Protein AF-A0A5C4QST8-F1 (afdb_monomer_lite)

Secondary structure (DSSP, 8-state):
-PPPPPS----SS---HHHHHHHHHHHHHHHSPPPPPPPP---HHHHHTSPPP---GGGTTS--

pLDDT: mean 86.01, std 9.14, range [49.41, 98.06]

Radius of gyration: 27.14 Å; chains: 1; bounding box: 47×44×66 Å

Organism: NCBI:txid1420891

Foldseek 3Di:
DPPDDDPDDDPDDDDDPVRVVVVVVVVVVVPDPDDDPDPDDQDPVNVVPDDDDDDDPVNPPDDD

Structure (mmCIF, N/CA/C/O backbone):
data_AF-A0A5C4QST8-F1
#
_entry.id   AF-A0A5C4QST8-F1
#
loop_
_atom_site.group_PDB
_atom_site.id
_atom_site.type_symbol
_atom_site.label_atom_id
_atom_site.label_alt_id
_atom_site.label_comp_id
_atom_site.label_asym_id
_atom_site.label_entity_id
_atom_site.label_seq_id
_atom_site.pdbx_PDB_ins_code
_atom_site.Cartn_x
_atom_site.Cartn_y
_atom_site.Cartn_z
_atom_site.occupancy
_atom_site.B_iso_or_equiv
_atom_site.auth_seq_id
_atom_site.auth_comp_id
_atom_site.auth_asym_id
_atom_site.auth_atom_id
_atom_site.pdbx_PDB_model_num
ATOM 1 N N . MET A 1 1 ? -18.029 26.543 4.278 1.00 49.41 1 MET A N 1
ATOM 2 C CA . MET A 1 1 ? -16.844 25.762 3.869 1.00 49.41 1 MET A CA 1
ATOM 3 C C . MET A 1 1 ? -17.233 24.301 3.953 1.00 49.41 1 MET A C 1
ATOM 5 O O . MET A 1 1 ? -17.230 23.755 5.048 1.00 49.41 1 MET A O 1
ATOM 9 N N . SER A 1 2 ? -17.682 23.705 2.848 1.00 54.50 2 SER A N 1
ATOM 10 C CA . SER A 1 2 ? -17.856 22.251 2.813 1.00 54.50 2 SER A CA 1
ATOM 11 C C . SER A 1 2 ? -16.463 21.643 2.885 1.00 54.50 2 SER A C 1
ATOM 13 O O . SER A 1 2 ? -15.617 21.974 2.058 1.00 54.50 2 SER A O 1
ATOM 15 N N . ALA A 1 3 ? -16.192 20.863 3.929 1.00 69.88 3 ALA A N 1
ATOM 16 C CA . ALA A 1 3 ? -14.956 20.106 3.998 1.00 69.88 3 ALA A CA 1
ATOM 17 C C . ALA A 1 3 ? -14.986 19.072 2.866 1.00 69.88 3 ALA A C 1
ATOM 19 O O . ALA A 1 3 ? -15.975 18.353 2.727 1.00 69.88 3 ALA A O 1
ATOM 20 N N . GLU A 1 4 ? -13.933 19.055 2.050 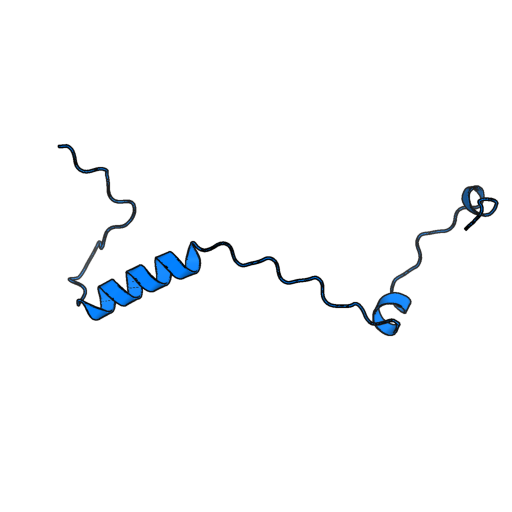1.00 82.81 4 GLU A N 1
ATOM 21 C CA . GLU A 1 4 ? -13.688 18.012 1.053 1.00 82.81 4 GLU A CA 1
ATOM 22 C C . GLU A 1 4 ? -13.876 16.631 1.702 1.00 82.81 4 GLU A C 1
ATOM 24 O O . GLU A 1 4 ? -13.466 16.427 2.852 1.00 82.81 4 GLU A O 1
ATOM 29 N N . GLU A 1 5 ? -14.510 15.689 0.999 1.00 86.50 5 GLU A N 1
ATOM 30 C CA . GLU A 1 5 ? -14.725 14.355 1.559 1.00 86.50 5 GLU A CA 1
ATOM 31 C C . GLU A 1 5 ? -13.366 13.670 1.808 1.00 86.50 5 GLU A C 1
ATOM 33 O O . GLU A 1 5 ? -12.520 13.620 0.908 1.00 86.50 5 GLU A O 1
ATOM 38 N N . PRO A 1 6 ? -13.096 13.173 3.032 1.00 86.38 6 PRO A N 1
ATOM 39 C CA . PRO A 1 6 ? -11.775 12.671 3.370 1.00 86.38 6 PRO A CA 1
ATOM 40 C C . PRO A 1 6 ? -11.471 11.377 2.611 1.00 86.38 6 PRO A C 1
ATOM 42 O O . PRO A 1 6 ? -12.212 10.398 2.696 1.00 86.38 6 PRO A O 1
ATOM 45 N N . LEU A 1 7 ? -10.313 11.344 1.947 1.00 88.06 7 LEU A N 1
ATOM 46 C CA . LEU A 1 7 ? -9.821 10.172 1.208 1.00 88.06 7 LEU A CA 1
ATOM 47 C C . LEU A 1 7 ? -9.651 8.926 2.094 1.00 88.06 7 LEU A C 1
ATOM 49 O O . LEU A 1 7 ? -9.755 7.799 1.615 1.00 88.06 7 LEU A O 1
ATOM 53 N N . PHE A 1 8 ? -9.388 9.127 3.387 1.00 88.38 8 PHE A N 1
ATOM 54 C CA . PHE A 1 8 ? -9.242 8.062 4.373 1.00 88.38 8 PHE A CA 1
ATOM 55 C C . PHE A 1 8 ? -10.019 8.409 5.640 1.00 88.38 8 PHE A C 1
ATOM 57 O O . PHE A 1 8 ? -9.941 9.532 6.138 1.00 88.38 8 PHE A O 1
ATOM 64 N N . ARG A 1 9 ? -10.732 7.424 6.195 1.00 91.88 9 ARG A N 1
ATOM 65 C CA . ARG A 1 9 ? -11.455 7.555 7.465 1.00 91.88 9 ARG A CA 1
ATOM 66 C C . ARG A 1 9 ? -11.246 6.333 8.350 1.00 91.88 9 ARG A C 1
ATOM 68 O O . ARG A 1 9 ? -11.242 5.201 7.864 1.00 91.88 9 ARG A O 1
ATOM 75 N N . VAL A 1 10 ? -11.126 6.562 9.654 1.00 91.62 10 VAL A N 1
ATOM 76 C CA . VAL A 1 10 ? -11.118 5.494 10.658 1.00 91.62 10 VAL A CA 1
ATOM 77 C C . VAL A 1 10 ? -12.565 5.089 10.927 1.00 91.62 10 VAL A C 1
ATOM 79 O O . VAL A 1 10 ? -13.374 5.908 11.349 1.00 91.62 10 VAL A O 1
ATOM 82 N N . VAL A 1 11 ? -12.913 3.833 10.643 1.00 95.25 11 VAL A N 1
ATOM 83 C CA . VAL A 1 11 ? -14.297 3.340 10.779 1.00 95.25 11 VAL A CA 1
ATOM 84 C C . VAL A 1 11 ? -14.598 2.884 12.210 1.00 95.25 11 VAL A C 1
ATOM 86 O O . VAL A 1 11 ? -15.749 2.938 12.636 1.00 95.25 11 VAL A O 1
ATOM 89 N N . ARG A 1 12 ? -13.584 2.424 12.955 1.00 94.94 12 ARG A N 1
ATOM 90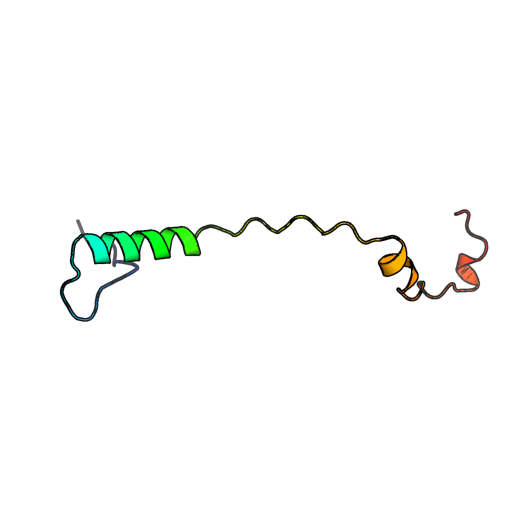 C CA . ARG A 1 12 ? -13.721 1.932 14.334 1.00 94.94 12 ARG A CA 1
ATOM 91 C C . ARG A 1 12 ? -12.490 2.259 15.175 1.00 94.94 12 ARG A C 1
ATOM 93 O O . ARG A 1 12 ? -11.379 2.234 14.656 1.00 94.94 12 ARG A O 1
ATOM 100 N N . GLY A 1 13 ? -12.712 2.456 16.474 1.00 95.25 13 GLY A N 1
ATOM 101 C CA . GLY A 1 13 ? -11.669 2.786 17.446 1.00 95.25 13 GLY A CA 1
ATOM 102 C C . GLY A 1 13 ? -11.282 4.266 17.429 1.00 95.25 13 GLY A C 1
ATOM 103 O O . GLY A 1 13 ? -11.693 5.018 16.546 1.00 95.25 13 GLY A O 1
ATOM 104 N N . VAL A 1 14 ? -10.500 4.672 18.428 1.00 96.31 14 VAL A N 1
ATOM 105 C CA . VAL A 1 14 ? -9.902 6.009 18.513 1.00 96.31 14 VAL A CA 1
ATOM 106 C C . VAL A 1 14 ? -8.391 5.804 18.557 1.00 96.31 14 VAL A C 1
ATOM 108 O O . VAL A 1 14 ? -7.900 5.351 19.591 1.00 96.31 14 VAL A O 1
ATOM 111 N N . PRO A 1 15 ? -7.672 6.043 17.445 1.00 94.31 15 PRO A N 1
ATOM 112 C CA . PRO A 1 15 ? -6.242 5.792 17.400 1.00 94.31 15 PRO A CA 1
ATOM 113 C C . PRO A 1 15 ? -5.514 6.736 18.351 1.00 94.31 15 PRO A C 1
ATOM 115 O O . PRO A 1 15 ? -5.886 7.908 18.486 1.00 94.31 15 PRO A O 1
ATOM 118 N N . THR A 1 16 ? -4.455 6.236 18.978 1.00 97.88 16 THR A N 1
ATOM 119 C CA . THR A 1 16 ? -3.529 7.106 19.705 1.00 97.88 16 THR A CA 1
ATOM 120 C C . THR A 1 16 ? -2.786 8.025 18.733 1.00 97.88 16 THR A C 1
ATOM 122 O O . THR A 1 16 ? -2.80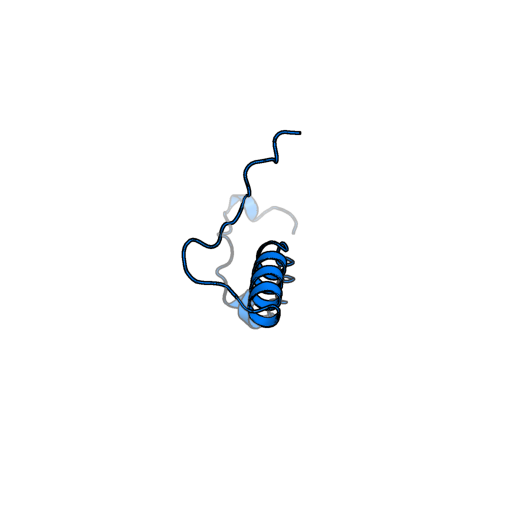6 7.835 17.511 1.00 97.88 16 THR A O 1
ATOM 125 N N . ALA A 1 17 ? -2.103 9.040 19.265 1.00 97.69 17 ALA A N 1
ATOM 126 C CA . ALA A 1 17 ? -1.287 9.933 18.448 1.00 97.69 17 ALA A CA 1
ATOM 127 C C . ALA A 1 17 ? -0.189 9.160 17.696 1.00 97.69 17 ALA A C 1
ATOM 129 O O . ALA A 1 17 ? 0.058 9.422 16.518 1.00 97.69 17 ALA A O 1
ATOM 130 N N . GLU A 1 18 ? 0.421 8.170 18.348 1.00 98.06 18 GLU A N 1
ATOM 131 C CA . GLU A 1 18 ? 1.441 7.298 17.770 1.00 98.06 18 GLU A CA 1
ATOM 132 C C . GLU A 1 18 ? 0.880 6.426 16.645 1.00 98.06 18 GLU A C 1
ATOM 134 O O . GLU A 1 18 ? 1.491 6.319 15.583 1.00 98.06 18 GLU A O 1
ATOM 139 N N . GLU A 1 19 ? -0.296 5.830 16.842 1.00 96.94 19 GLU A N 1
ATOM 140 C CA . GLU A 1 19 ? -0.952 5.004 15.825 1.00 96.94 19 GLU A CA 1
ATOM 141 C C . GLU A 1 19 ? -1.375 5.834 14.612 1.00 96.94 19 GLU A C 1
ATOM 143 O O . GLU A 1 19 ? -1.196 5.412 13.466 1.00 96.94 19 GLU A O 1
ATOM 148 N N . LEU A 1 20 ? -1.887 7.043 14.849 1.00 95.50 20 LEU A N 1
ATOM 149 C CA . LEU A 1 20 ? -2.227 7.983 13.788 1.00 95.50 20 LEU A CA 1
ATOM 150 C C . LEU A 1 20 ? -0.975 8.410 13.009 1.00 95.50 20 LEU A C 1
ATOM 152 O O . LEU A 1 20 ? -0.989 8.408 11.777 1.00 95.50 20 LEU A O 1
ATOM 156 N N . ALA A 1 21 ? 0.127 8.708 13.703 1.00 96.50 21 ALA A N 1
ATOM 157 C CA . ALA A 1 21 ? 1.402 9.033 13.071 1.00 96.50 21 ALA A CA 1
ATOM 158 C C . ALA A 1 21 ? 1.944 7.857 12.240 1.00 96.50 21 ALA A C 1
ATOM 160 O O . ALA A 1 21 ? 2.384 8.053 11.104 1.00 96.50 21 ALA A O 1
ATOM 161 N N . ALA A 1 22 ? 1.859 6.632 12.764 1.00 96.69 22 ALA A N 1
ATOM 162 C CA . ALA A 1 22 ? 2.265 5.422 12.057 1.00 96.69 22 ALA A CA 1
ATOM 163 C C . ALA A 1 22 ? 1.418 5.184 10.796 1.00 96.69 22 ALA A C 1
ATOM 165 O O . ALA A 1 22 ? 1.968 4.897 9.730 1.00 96.69 22 ALA A O 1
ATOM 166 N N . LEU A 1 23 ? 0.096 5.359 10.887 1.00 94.00 23 LEU A N 1
ATOM 167 C CA . LEU A 1 23 ? -0.816 5.223 9.751 1.00 94.00 23 LEU A CA 1
ATOM 168 C C . LEU A 1 23 ? -0.500 6.242 8.650 1.00 94.00 23 LEU A C 1
ATOM 170 O O . LEU A 1 23 ? -0.373 5.869 7.482 1.00 94.00 23 LEU A O 1
ATOM 174 N N . VAL A 1 24 ? -0.327 7.515 9.015 1.00 93.69 24 VAL A N 1
ATOM 175 C CA . VAL A 1 24 ? 0.055 8.571 8.066 1.00 93.69 24 VAL A CA 1
ATOM 176 C C . VAL A 1 24 ? 1.404 8.248 7.422 1.00 93.69 24 VAL A C 1
ATOM 178 O O . VAL A 1 24 ? 1.531 8.313 6.198 1.00 93.69 24 VAL A O 1
ATOM 181 N N . GLY A 1 25 ? 2.392 7.827 8.216 1.00 95.25 25 GLY A N 1
ATOM 182 C CA . GLY A 1 25 ? 3.701 7.405 7.720 1.00 95.25 25 GLY A CA 1
ATOM 183 C C . GLY A 1 25 ? 3.601 6.274 6.693 1.00 95.25 25 GLY A C 1
ATOM 184 O O . GLY A 1 25 ? 4.184 6.370 5.612 1.00 95.25 25 GLY A O 1
ATOM 185 N N . ALA A 1 26 ? 2.807 5.239 6.976 1.00 94.31 26 ALA A N 1
ATOM 186 C CA . ALA A 1 26 ? 2.595 4.115 6.067 1.00 94.31 26 ALA A CA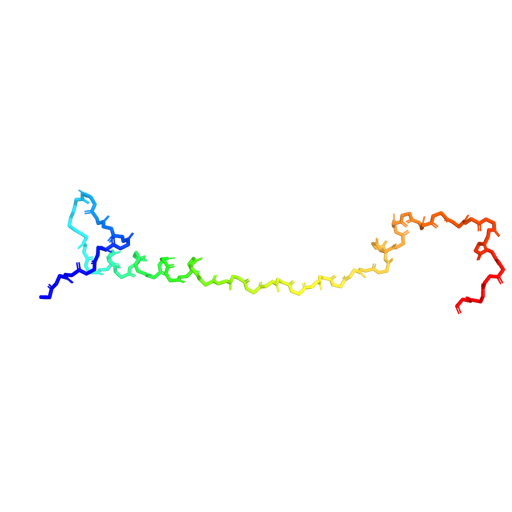 1
ATOM 187 C C . ALA A 1 26 ? 1.941 4.540 4.741 1.00 94.31 26 ALA A C 1
ATOM 189 O O . ALA A 1 26 ? 2.383 4.113 3.670 1.00 94.31 26 ALA A O 1
ATOM 190 N N . ILE A 1 27 ? 0.925 5.410 4.793 1.00 92.69 27 ILE A N 1
ATOM 191 C CA . ILE A 1 27 ? 0.251 5.942 3.598 1.00 92.69 27 ILE A CA 1
ATOM 192 C C . ILE A 1 27 ? 1.237 6.736 2.735 1.00 92.69 27 ILE A C 1
ATOM 194 O O . ILE A 1 27 ? 1.308 6.516 1.522 1.00 92.69 27 ILE A O 1
ATOM 198 N N . VAL A 1 28 ? 2.030 7.621 3.346 1.00 93.12 28 VAL A N 1
ATOM 199 C CA . VAL A 1 28 ? 3.027 8.438 2.636 1.00 93.12 28 VAL A CA 1
ATOM 200 C C . VAL A 1 28 ? 4.100 7.562 1.994 1.00 93.12 28 VAL A C 1
ATOM 202 O O . VAL A 1 28 ? 4.423 7.754 0.823 1.00 93.12 28 VAL A O 1
ATOM 205 N N . VAL A 1 29 ? 4.639 6.582 2.725 1.00 91.31 29 VAL A N 1
ATOM 206 C CA . VAL A 1 29 ? 5.668 5.670 2.203 1.00 91.31 29 VAL A CA 1
ATOM 207 C C . VAL A 1 29 ? 5.137 4.855 1.028 1.00 91.31 29 VAL A C 1
ATOM 209 O O . VAL A 1 29 ? 5.820 4.754 0.013 1.00 91.31 29 VAL A O 1
ATOM 212 N N . ARG A 1 30 ? 3.916 4.315 1.122 1.00 84.88 30 ARG A N 1
ATOM 213 C CA . ARG A 1 30 ? 3.332 3.502 0.046 1.00 84.88 30 ARG A CA 1
ATOM 214 C C . ARG A 1 30 ? 2.936 4.313 -1.187 1.00 84.88 30 ARG A C 1
ATOM 216 O O . ARG A 1 30 ? 2.974 3.781 -2.291 1.00 84.88 30 ARG A O 1
ATOM 223 N N . SER A 1 31 ? 2.551 5.573 -1.005 1.00 84.06 31 SER A N 1
ATOM 224 C CA . SER A 1 31 ? 2.154 6.457 -2.110 1.00 84.06 31 SER A CA 1
ATOM 225 C C . SER A 1 31 ? 3.350 7.017 -2.878 1.00 84.06 31 SER A C 1
ATOM 227 O O . SER A 1 31 ? 3.187 7.523 -3.987 1.00 84.06 31 SER A O 1
ATOM 229 N N . ARG A 1 32 ? 4.561 6.939 -2.311 1.00 81.19 32 ARG A N 1
ATOM 230 C CA . ARG A 1 32 ? 5.776 7.320 -3.029 1.00 81.19 32 ARG A CA 1
ATOM 231 C C . ARG A 1 32 ? 6.034 6.312 -4.147 1.00 81.19 32 ARG A C 1
ATOM 233 O O . ARG A 1 32 ? 6.154 5.121 -3.855 1.00 81.19 32 ARG A O 1
ATOM 240 N N . PRO A 1 33 ? 6.164 6.765 -5.407 1.00 75.00 33 PRO A N 1
ATOM 241 C CA . PRO A 1 33 ? 6.605 5.899 -6.485 1.00 75.00 33 PRO A CA 1
ATOM 242 C C . PRO A 1 33 ? 7.944 5.289 -6.081 1.00 75.00 33 PRO A C 1
ATOM 244 O O . PRO A 1 33 ? 8.907 6.014 -5.819 1.00 75.00 33 PRO A O 1
ATOM 247 N N . ALA A 1 34 ? 8.000 3.963 -5.988 1.00 78.56 34 ALA A N 1
ATOM 248 C CA . ALA A 1 34 ? 9.275 3.292 -5.826 1.00 78.56 34 ALA A CA 1
ATOM 249 C C . ALA A 1 34 ? 10.126 3.641 -7.049 1.00 78.56 34 ALA A C 1
ATOM 251 O O . ALA A 1 34 ? 9.673 3.482 -8.187 1.00 78.56 34 ALA A O 1
ATOM 252 N N . ALA A 1 35 ? 11.341 4.139 -6.819 1.00 80.31 35 ALA A N 1
ATOM 253 C CA . ALA A 1 35 ? 12.289 4.321 -7.904 1.00 80.31 35 ALA A CA 1
ATOM 254 C C . ALA A 1 35 ? 12.434 2.978 -8.626 1.00 80.31 35 ALA A C 1
ATOM 256 O O . ALA A 1 35 ? 12.653 1.949 -7.979 1.00 80.31 35 ALA A O 1
ATOM 257 N N . THR A 1 36 ? 12.274 2.975 -9.951 1.00 80.62 36 THR A N 1
ATOM 258 C CA . THR A 1 36 ? 12.541 1.774 -10.737 1.00 80.62 36 THR A CA 1
ATOM 259 C C . THR A 1 36 ? 13.981 1.357 -10.443 1.00 80.62 36 THR A C 1
ATOM 261 O O . THR A 1 36 ? 14.884 2.175 -10.648 1.00 80.62 36 THR A O 1
ATOM 264 N N . PRO A 1 37 ? 14.220 0.142 -9.915 1.00 80.88 37 PRO A N 1
ATOM 265 C CA . PRO A 1 37 ? 15.575 -0.292 -9.636 1.00 80.88 37 PRO A CA 1
ATOM 266 C C . PRO A 1 37 ? 16.375 -0.245 -10.935 1.00 80.88 37 PRO A C 1
ATOM 268 O O . PRO A 1 37 ? 15.870 -0.612 -12.000 1.00 80.88 37 PRO A O 1
ATOM 271 N N . ALA A 1 38 ? 17.618 0.230 -10.848 1.00 85.75 38 ALA A N 1
ATOM 272 C CA . ALA A 1 38 ? 18.507 0.216 -11.997 1.00 85.75 38 ALA A CA 1
ATOM 273 C C . ALA A 1 38 ? 18.606 -1.224 -12.538 1.00 85.75 38 ALA A C 1
ATOM 275 O O . ALA A 1 38 ? 18.658 -2.168 -11.738 1.00 85.75 38 ALA A O 1
ATOM 276 N N . PRO A 1 39 ? 18.636 -1.419 -13.870 1.00 82.56 39 PRO A N 1
ATOM 277 C CA . PRO A 1 39 ? 18.871 -2.734 -14.442 1.00 82.56 39 PRO A CA 1
ATOM 278 C C . PRO A 1 39 ? 20.138 -3.334 -13.833 1.00 82.56 39 PRO A C 1
ATOM 280 O O . PRO A 1 39 ? 21.193 -2.696 -13.822 1.00 82.56 39 PRO A O 1
ATOM 283 N N . THR A 1 40 ? 20.044 -4.557 -13.319 1.00 86.81 40 THR A N 1
ATOM 284 C CA . THR A 1 40 ? 21.225 -5.254 -12.817 1.00 86.81 40 THR A CA 1
ATOM 285 C C . THR A 1 40 ? 22.165 -5.541 -13.984 1.00 86.81 40 THR A C 1
ATOM 287 O O . THR A 1 40 ? 21.740 -5.969 -15.062 1.00 86.81 40 THR A O 1
ATOM 290 N N . ALA A 1 41 ? 23.460 -5.284 -13.789 1.00 89.19 41 ALA A N 1
ATOM 291 C CA . ALA A 1 41 ? 24.460 -5.592 -14.800 1.00 89.19 41 ALA A CA 1
ATOM 292 C C . ALA A 1 41 ? 24.439 -7.102 -15.079 1.00 89.19 41 ALA A C 1
ATOM 294 O O . ALA A 1 41 ? 24.767 -7.920 -14.220 1.00 89.19 41 ALA A O 1
ATOM 295 N N . VAL A 1 42 ? 24.028 -7.481 -16.289 1.00 89.38 42 VAL A N 1
ATOM 296 C CA . VAL A 1 42 ? 23.985 -8.887 -16.695 1.00 89.38 42 VAL A CA 1
ATOM 297 C C . VAL A 1 42 ? 25.416 -9.361 -16.912 1.00 89.38 42 VAL A C 1
ATOM 299 O O . VAL A 1 42 ? 26.111 -8.829 -17.786 1.00 89.38 42 VAL A O 1
ATOM 302 N N . SER A 1 43 ? 25.844 -10.368 -16.148 1.00 90.50 43 SER A N 1
ATOM 303 C CA . SER A 1 43 ? 27.165 -10.978 -16.312 1.00 90.50 43 SER A CA 1
ATOM 304 C C . SER A 1 43 ? 27.338 -11.540 -17.724 1.00 90.50 43 SER A C 1
ATOM 306 O O . SER A 1 43 ? 26.374 -11.931 -18.388 1.00 90.50 43 SER A O 1
ATOM 308 N N . THR A 1 44 ? 28.583 -11.614 -18.191 1.00 88.81 44 THR A N 1
ATOM 309 C CA . THR A 1 44 ? 28.895 -12.215 -19.495 1.00 88.81 44 THR A CA 1
ATOM 310 C C . THR A 1 44 ? 28.380 -13.655 -19.582 1.00 88.81 44 THR A C 1
ATOM 312 O O . THR A 1 44 ? 27.818 -14.028 -20.606 1.00 88.81 44 THR A O 1
ATOM 315 N N . TRP A 1 45 ? 28.461 -14.410 -18.480 1.00 88.44 45 TRP A N 1
ATOM 316 C CA . TRP A 1 45 ? 27.940 -15.777 -18.352 1.00 88.44 45 TRP A CA 1
ATOM 317 C C . TRP A 1 45 ? 26.412 -15.858 -18.503 1.00 88.44 45 TRP A C 1
ATOM 319 O O . TRP A 1 45 ? 25.889 -16.690 -19.243 1.00 88.44 45 TRP A O 1
ATOM 329 N N . ALA A 1 46 ? 25.671 -14.961 -17.844 1.00 89.31 46 ALA A N 1
ATOM 330 C CA . ALA A 1 46 ? 24.214 -14.908 -17.967 1.00 89.31 46 ALA A CA 1
ATOM 331 C C . ALA A 1 46 ? 23.771 -14.457 -19.369 1.00 89.31 46 ALA A C 1
ATOM 333 O O . ALA A 1 46 ? 22.715 -14.860 -19.856 1.00 89.31 46 ALA A O 1
ATOM 334 N N . ARG A 1 47 ? 24.582 -13.627 -20.035 1.00 85.75 47 ARG A N 1
ATOM 335 C CA . ARG A 1 47 ? 24.331 -13.171 -21.406 1.00 85.75 47 ARG A CA 1
ATOM 336 C C . ARG A 1 47 ? 24.592 -14.273 -22.430 1.00 85.75 47 ARG A C 1
ATOM 338 O O . ARG A 1 47 ? 23.800 -14.413 -23.355 1.00 85.75 47 ARG A O 1
ATOM 345 N N . SER A 1 48 ? 25.651 -15.062 -22.249 1.00 86.19 48 SER A N 1
ATOM 346 C CA . SER A 1 48 ? 25.997 -16.173 -23.145 1.00 86.19 48 SER A CA 1
ATOM 347 C C . SER A 1 48 ? 25.021 -17.344 -23.063 1.00 86.19 48 SER A C 1
ATOM 349 O O . SER A 1 48 ? 24.894 -18.090 -24.024 1.00 86.19 48 SER A O 1
ATOM 351 N N . ALA A 1 49 ? 24.311 -17.496 -21.942 1.00 87.88 49 ALA A N 1
ATOM 352 C CA . ALA A 1 49 ? 23.267 -18.506 -21.793 1.00 87.88 49 ALA A CA 1
ATOM 353 C C . ALA A 1 49 ? 21.982 -18.178 -22.579 1.00 87.88 49 ALA A C 1
ATOM 355 O O . ALA A 1 49 ? 21.107 -19.034 -22.708 1.00 87.88 49 ALA A O 1
ATOM 356 N N . ARG A 1 50 ? 21.829 -16.946 -23.091 1.00 84.69 50 ARG A N 1
ATOM 357 C CA . ARG A 1 50 ? 20.641 -16.571 -23.862 1.00 84.69 50 ARG A CA 1
ATOM 358 C C . ARG A 1 50 ? 20.763 -17.067 -25.305 1.00 84.69 50 ARG A C 1
ATOM 360 O O . ARG A 1 50 ? 21.812 -16.872 -25.919 1.00 84.69 50 ARG A O 1
ATOM 367 N N . PRO A 1 51 ? 19.694 -17.649 -25.877 1.00 80.44 51 PRO A N 1
ATOM 368 C CA . PRO A 1 51 ? 19.699 -18.041 -27.277 1.00 80.44 51 PRO A CA 1
ATOM 369 C C . PRO A 1 51 ? 19.896 -16.802 -28.155 1.00 80.44 51 PRO A C 1
ATOM 371 O O . PRO A 1 51 ? 19.236 -15.777 -27.969 1.00 80.44 51 PRO A O 1
ATOM 374 N N . ALA A 1 52 ? 20.825 -16.889 -29.106 1.00 80.81 52 ALA A N 1
ATOM 375 C CA . ALA A 1 52 ? 21.004 -15.841 -30.098 1.00 80.81 52 ALA A CA 1
ATOM 376 C C . ALA A 1 52 ? 19.736 -15.719 -30.958 1.00 80.81 52 ALA A C 1
ATOM 378 O O . ALA A 1 52 ? 19.084 -16.720 -31.261 1.00 80.81 52 ALA A O 1
ATOM 379 N N . SER A 1 53 ? 19.404 -14.493 -31.376 1.00 79.00 53 SER A N 1
ATOM 380 C CA . SER A 1 53 ? 18.336 -14.291 -32.357 1.00 79.00 53 SER A CA 1
ATOM 381 C C . SER A 1 53 ? 18.652 -15.100 -33.625 1.00 79.00 53 SER A C 1
ATOM 383 O O . SER A 1 53 ? 19.810 -15.079 -34.066 1.00 79.00 53 SER A O 1
ATOM 385 N N . PRO A 1 54 ? 17.674 -15.814 -34.214 1.00 77.44 54 PRO A N 1
ATOM 386 C CA . PRO A 1 54 ? 17.896 -16.602 -35.416 1.00 77.44 54 PRO A CA 1
ATOM 387 C C . PRO A 1 54 ? 18.515 -15.745 -36.524 1.00 77.44 54 PRO A C 1
ATOM 389 O O . PRO A 1 54 ? 17.898 -14.810 -37.039 1.00 77.44 54 PRO A O 1
ATOM 392 N N . ARG A 1 55 ? 19.754 -16.064 -36.914 1.00 79.38 55 ARG A N 1
ATOM 393 C CA . ARG A 1 55 ? 20.353 -15.471 -38.112 1.00 79.38 55 ARG A CA 1
ATOM 394 C C . ARG A 1 55 ? 19.667 -16.078 -39.325 1.00 79.38 55 ARG A C 1
ATOM 396 O O . ARG A 1 55 ? 19.707 -17.288 -39.526 1.00 79.38 55 ARG A O 1
ATOM 403 N N . THR A 1 56 ? 19.050 -15.232 -40.138 1.00 84.38 56 THR A N 1
ATOM 404 C CA . THR A 1 56 ? 18.489 -15.650 -41.423 1.00 84.38 56 THR A CA 1
ATOM 405 C C . THR A 1 56 ? 19.546 -15.488 -42.511 1.00 84.38 56 THR A C 1
ATOM 407 O O . THR A 1 56 ? 20.468 -14.682 -42.384 1.00 84.38 56 THR A O 1
ATOM 410 N N . TRP A 1 57 ? 19.414 -16.222 -43.616 1.00 82.69 57 TRP A N 1
ATOM 411 C CA . TRP A 1 57 ? 20.317 -16.083 -44.767 1.00 82.69 57 TRP A CA 1
ATOM 412 C C . TRP A 1 57 ? 20.343 -14.649 -45.327 1.00 82.69 57 TRP A C 1
ATOM 414 O O . TRP A 1 57 ? 21.356 -14.211 -45.861 1.00 82.69 57 TRP A O 1
ATOM 424 N N . ARG A 1 58 ? 19.263 -13.882 -45.123 1.00 82.12 58 ARG A N 1
ATOM 425 C CA . ARG A 1 58 ? 19.151 -12.474 -45.528 1.00 82.12 58 ARG A CA 1
ATOM 426 C C . ARG A 1 58 ? 20.039 -11.538 -44.707 1.00 82.12 58 ARG A C 1
ATOM 428 O O . ARG A 1 58 ? 20.473 -10.518 -45.223 1.00 82.12 58 ARG A O 1
ATOM 435 N N . THR A 1 59 ? 20.334 -11.873 -43.450 1.00 83.44 59 THR A N 1
ATOM 436 C CA . THR A 1 59 ? 21.201 -11.057 -42.581 1.00 83.44 59 THR A CA 1
ATOM 437 C C . THR A 1 59 ? 22.664 -11.499 -42.614 1.00 83.44 59 THR A C 1
ATOM 439 O O . THR A 1 59 ? 23.510 -10.883 -41.972 1.00 83.44 59 THR A O 1
ATOM 442 N N . ALA A 1 60 ? 22.994 -12.553 -43.370 1.00 80.12 60 ALA A N 1
ATOM 443 C CA . ALA A 1 60 ? 24.349 -13.092 -43.438 1.00 80.12 60 ALA A CA 1
ATOM 444 C C . ALA A 1 60 ? 25.349 -12.165 -44.149 1.00 80.12 60 ALA A C 1
ATOM 446 O O . ALA A 1 60 ? 26.526 -12.192 -43.796 1.00 80.12 60 ALA A O 1
ATOM 447 N N . GLY A 1 61 ? 24.878 -11.350 -45.099 1.00 82.44 61 GLY A N 1
ATOM 448 C CA . GLY A 1 61 ? 25.706 -10.437 -45.896 1.00 82.44 61 GLY A CA 1
ATOM 449 C C . GLY A 1 61 ? 25.741 -8.987 -45.409 1.00 82.44 61 GLY A C 1
ATOM 450 O O . GLY A 1 61 ? 26.359 -8.156 -46.067 1.00 82.44 61 GLY A O 1
ATOM 451 N N . LEU A 1 62 ? 25.076 -8.657 -44.297 1.00 83.88 62 LEU A N 1
ATOM 452 C CA . LEU A 1 62 ? 25.094 -7.293 -43.767 1.00 83.88 62 LEU A CA 1
ATOM 453 C C . LEU A 1 62 ? 26.345 -7.066 -42.899 1.00 83.88 62 LEU A C 1
ATOM 455 O O . LEU A 1 62 ? 26.726 -7.969 -42.141 1.00 83.88 62 LEU A O 1
ATOM 459 N N . PRO A 1 63 ? 26.988 -5.885 -42.995 1.00 78.12 63 PRO A N 1
ATOM 460 C CA . PRO A 1 63 ? 28.088 -5.523 -42.107 1.00 78.12 63 PRO A CA 1
ATOM 461 C C . PRO A 1 63 ? 27.615 -5.516 -40.645 1.00 78.12 63 PRO A C 1
ATOM 463 O O . PRO A 1 63 ? 26.446 -5.243 -40.366 1.00 78.12 63 PRO A O 1
ATOM 466 N N . ARG A 1 64 ? 28.520 -5.896 -39.736 1.00 70.56 64 ARG A N 1
ATOM 467 C CA . ARG A 1 64 ? 28.253 -6.015 -38.294 1.00 70.56 64 ARG A CA 1
ATOM 468 C C . ARG A 1 64 ? 28.369 -4.684 -37.576 1.00 70.56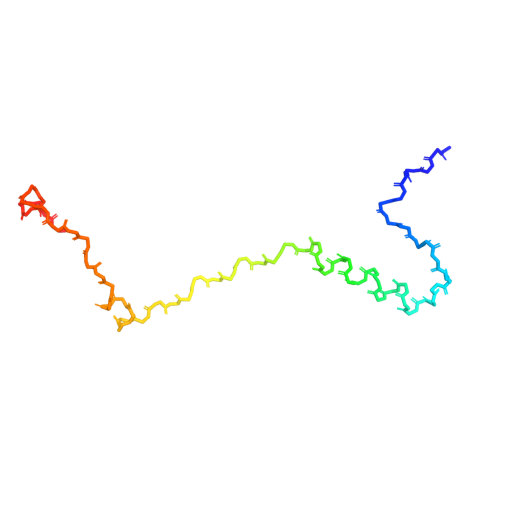 64 ARG A C 1
ATOM 470 O O . ARG A 1 64 ? 29.278 -3.916 -37.953 1.00 70.56 64 ARG A O 1
#

InterPro domains:
  IPR032716 Biotin-dependent acetyl-/propionyl-coenzyme A carboxylase epsilon subunit [PF13822] (6-56)

Sequence (64 aa):
MSAEEPLFRVVR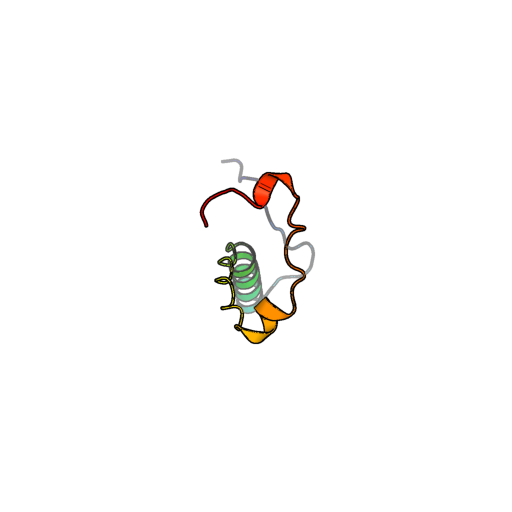GVPTAEELAALVGAIVVRSRPAATPAPTAVSTWARSARPASPRTWRTAGLPR